Protein AF-A0A7C3XD94-F1 (afdb_monomer_lite)

Foldseek 3Di:
DDDDDDPPPDPVVLVVLVVVCVVVVHDSVVSVVVVVVVVVVVVVVPPVVCVVVVVVVVVVVVVVVVVDDPDPPDDPVVVVVCCVVDVPD

Radius of gyration: 25.79 Å; chains: 1; bounding box: 59×42×51 Å

Secondary structure (DSSP, 8-state):
-------S--HHHHHHHHHHHHHTT--HHHHHHHHHHHHHHHHHS---TTHHHHHHHHHHHHHHHHT----TT--HHHHHHHHHHS---

Sequence (89 aa):
MVVVVIKDVDENAFRRLKSEAIKKGIKIGQAASQAFRLWAQESELKPLKDIDRLRGAVEAIENIRLNLQKIEGWSSVEVIRRWREHPET

Structure (mmCIF, N/CA/C/O backbone):
data_AF-A0A7C3XD94-F1
#
_entry.id   AF-A0A7C3XD94-F1
#
loop_
_atom_site.group_PDB
_atom_site.id
_atom_site.type_symbol
_atom_site.label_atom_id
_atom_site.label_alt_id
_atom_site.label_comp_id
_atom_site.label_asym_id
_atom_site.label_entity_id
_atom_site.label_seq_id
_atom_site.pdbx_PDB_ins_code
_atom_site.Cartn_x
_atom_site.Cartn_y
_atom_site.Cartn_z
_atom_site.occupancy
_atom_site.B_iso_or_equiv
_atom_site.auth_seq_id
_atom_site.auth_comp_id
_atom_site.auth_asym_id
_atom_site.auth_atom_id
_atom_site.pdbx_PDB_model_num
ATOM 1 N N . MET A 1 1 ? -25.848 4.463 0.729 1.00 73.62 1 MET A N 1
ATOM 2 C CA . MET A 1 1 ? -24.901 3.941 1.738 1.00 73.62 1 MET A CA 1
ATOM 3 C C . MET A 1 1 ? -24.558 2.518 1.341 1.00 73.62 1 MET A C 1
ATOM 5 O O . MET A 1 1 ? -25.483 1.744 1.148 1.00 73.62 1 MET A O 1
ATOM 9 N N . VAL A 1 2 ? -23.279 2.199 1.146 1.00 88.44 2 VAL A N 1
ATOM 10 C CA . VAL A 1 2 ? -22.833 0.833 0.822 1.00 88.44 2 VAL A CA 1
ATOM 11 C C . VAL A 1 2 ? -22.269 0.212 2.095 1.00 88.44 2 VAL A C 1
ATOM 13 O O . VAL A 1 2 ? -21.505 0.869 2.800 1.00 88.44 2 VAL A O 1
ATOM 16 N N . VAL A 1 3 ? -22.667 -1.022 2.400 1.00 92.56 3 VAL A N 1
ATOM 17 C CA . VAL A 1 3 ? -22.212 -1.769 3.578 1.00 92.56 3 VAL A CA 1
ATOM 18 C C . VAL A 1 3 ? -21.555 -3.055 3.105 1.00 92.56 3 VAL A C 1
ATOM 20 O O . VAL A 1 3 ? -22.115 -3.771 2.281 1.00 92.56 3 VAL A O 1
ATOM 23 N N . VAL A 1 4 ? -20.369 -3.334 3.637 1.00 91.25 4 VAL A N 1
ATOM 24 C CA . VAL A 1 4 ? -19.614 -4.560 3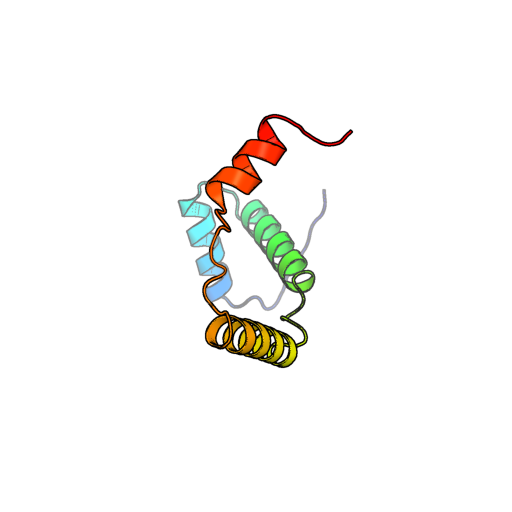.372 1.00 91.25 4 VAL A CA 1
ATOM 25 C C . VAL A 1 4 ? -19.282 -5.201 4.713 1.00 91.25 4 VAL A C 1
ATOM 27 O O . VAL A 1 4 ? -18.817 -4.520 5.626 1.00 91.25 4 VAL A O 1
ATOM 30 N N . VAL A 1 5 ? -19.521 -6.507 4.825 1.00 95.19 5 VAL A N 1
ATOM 31 C CA . VAL A 1 5 ? -19.123 -7.325 5.975 1.00 95.19 5 VAL A CA 1
ATOM 32 C C . VAL A 1 5 ? -18.051 -8.291 5.501 1.00 95.19 5 VAL A C 1
ATOM 34 O O . VAL A 1 5 ? -18.298 -9.085 4.597 1.00 95.19 5 VAL A O 1
ATOM 37 N N . ILE A 1 6 ? -16.869 -8.220 6.110 1.00 93.19 6 ILE A N 1
ATOM 38 C CA . ILE A 1 6 ? -15.754 -9.123 5.818 1.00 93.19 6 ILE A CA 1
ATOM 39 C C . ILE A 1 6 ? -15.586 -10.048 7.017 1.00 93.19 6 ILE A C 1
ATOM 41 O O . ILE A 1 6 ? -15.452 -9.579 8.147 1.00 93.19 6 ILE A O 1
ATOM 45 N N . LYS A 1 7 ? -15.634 -11.354 6.761 1.00 96.31 7 LYS A N 1
ATOM 46 C CA . LYS A 1 7 ? -15.378 -12.403 7.751 1.00 96.31 7 LYS A CA 1
ATOM 47 C C . LYS A 1 7 ? -13.956 -12.930 7.577 1.00 96.31 7 LYS A C 1
ATOM 49 O O . LYS A 1 7 ? -13.348 -12.705 6.535 1.00 96.31 7 LYS A O 1
ATOM 54 N N . ASP A 1 8 ? -13.446 -13.584 8.616 1.00 96.69 8 ASP A N 1
ATOM 55 C CA . ASP A 1 8 ? -12.150 -14.275 8.593 1.00 96.69 8 ASP A CA 1
ATOM 56 C C . ASP A 1 8 ? -10.951 -13.360 8.274 1.00 96.69 8 ASP A C 1
ATOM 58 O O . ASP A 1 8 ? -9.961 -13.768 7.672 1.00 96.69 8 ASP A O 1
ATOM 62 N N . VAL A 1 9 ? -11.032 -12.093 8.696 1.00 95.44 9 VAL A N 1
ATOM 63 C CA . VAL A 1 9 ? -9.904 -11.157 8.613 1.00 95.44 9 VAL A CA 1
ATOM 64 C C . VAL A 1 9 ? -8.861 -11.545 9.653 1.00 95.44 9 VAL A C 1
ATOM 66 O O . VAL A 1 9 ? -9.190 -11.675 10.833 1.00 95.44 9 VAL A O 1
ATOM 69 N N . ASP A 1 10 ? -7.601 -11.654 9.229 1.00 97.69 10 ASP A N 1
ATOM 70 C CA . ASP A 1 10 ? -6.483 -11.835 10.152 1.00 97.69 10 ASP A CA 1
ATOM 71 C C . ASP A 1 10 ? -6.489 -10.743 11.235 1.00 97.69 10 ASP A C 1
ATOM 73 O O . ASP A 1 10 ? -6.498 -9.536 10.953 1.00 97.69 10 ASP A O 1
ATOM 77 N N . GLU A 1 11 ? -6.489 -11.172 12.496 1.00 97.44 11 GLU A N 1
ATOM 78 C CA . GLU A 1 11 ? -6.653 -10.265 13.628 1.00 97.44 11 GLU A CA 1
ATOM 79 C C . GLU A 1 11 ? -5.501 -9.253 13.703 1.00 97.44 11 GLU A C 1
ATOM 81 O O . GLU A 1 11 ? -5.710 -8.070 13.997 1.00 97.44 11 GLU A O 1
ATOM 86 N N . ASN A 1 12 ? -4.280 -9.689 13.388 1.00 97.88 12 ASN A N 1
ATOM 87 C CA . ASN A 1 12 ? -3.105 -8.827 13.426 1.00 97.88 12 ASN A CA 1
ATOM 88 C C . ASN A 1 12 ? -3.149 -7.769 12.317 1.00 97.88 12 ASN A C 1
ATOM 90 O O . ASN A 1 12 ? -2.850 -6.598 12.574 1.00 97.88 12 ASN A O 1
ATOM 94 N N . ALA A 1 13 ? -3.573 -8.141 11.110 1.00 96.19 13 ALA A N 1
ATOM 95 C CA . ALA A 1 13 ? -3.786 -7.224 9.998 1.00 96.19 13 ALA A CA 1
ATOM 96 C C . ALA A 1 13 ? -4.840 -6.165 10.349 1.00 96.19 13 ALA A C 1
ATOM 98 O O . ALA A 1 13 ? -4.603 -4.967 10.163 1.00 96.19 13 ALA A O 1
ATOM 99 N N . PHE A 1 14 ? -5.962 -6.576 10.949 1.00 96.62 14 PHE A N 1
ATOM 100 C CA . PHE A 1 14 ? -6.994 -5.647 11.404 1.00 96.62 14 PHE A CA 1
ATOM 101 C C . PHE A 1 14 ? -6.480 -4.686 12.488 1.00 96.62 14 PHE A C 1
ATOM 103 O O . PHE A 1 14 ? -6.683 -3.470 12.395 1.00 96.62 14 PHE A O 1
ATOM 110 N N . ARG A 1 15 ? -5.762 -5.197 13.499 1.00 97.31 15 ARG A N 1
ATOM 111 C CA . ARG A 1 15 ? -5.162 -4.376 14.568 1.00 97.31 15 ARG A CA 1
ATOM 112 C C . ARG A 1 15 ? -4.177 -3.346 14.013 1.00 97.31 15 ARG A C 1
ATOM 114 O O . ARG A 1 15 ? -4.179 -2.196 14.464 1.00 97.31 15 ARG A O 1
ATOM 121 N N . ARG A 1 16 ? -3.370 -3.724 13.016 1.00 97.69 16 ARG A N 1
ATOM 122 C CA . ARG A 1 16 ? -2.444 -2.812 12.325 1.00 97.69 16 ARG A CA 1
ATOM 123 C C . ARG A 1 16 ? -3.195 -1.729 11.558 1.00 97.69 16 ARG A C 1
ATOM 125 O O . ARG A 1 16 ? -2.919 -0.553 11.778 1.00 97.69 16 ARG A O 1
ATOM 132 N N . LEU A 1 17 ? -4.186 -2.100 10.743 1.00 97.12 17 LEU A N 1
ATOM 133 C CA . LEU A 1 17 ? -5.012 -1.142 9.997 1.00 97.12 17 LEU A CA 1
ATOM 134 C C . LEU A 1 17 ? -5.666 -0.121 10.937 1.00 97.12 17 LEU A C 1
ATOM 136 O O . LEU A 1 17 ? -5.610 1.082 10.690 1.00 97.12 17 LEU A O 1
ATOM 140 N N . LYS A 1 18 ? -6.246 -0.596 12.045 1.00 97.44 18 LYS A N 1
ATOM 141 C CA . LYS A 1 18 ? -6.863 0.259 13.065 1.00 97.44 18 LYS A CA 1
ATOM 142 C C . LYS A 1 18 ? -5.849 1.216 13.693 1.00 97.44 18 LYS A C 1
ATOM 144 O O . LYS A 1 18 ? -6.136 2.403 13.815 1.00 97.44 18 LYS A O 1
ATOM 149 N N . SER A 1 19 ? -4.675 0.715 14.075 1.00 97.94 19 SER A N 1
ATOM 150 C CA . SER A 1 19 ? -3.613 1.528 14.681 1.00 97.94 19 SER A CA 1
ATOM 151 C C . SER A 1 19 ? -3.141 2.638 13.741 1.00 97.94 19 SER A C 1
ATOM 153 O O . SER A 1 19 ? -3.028 3.790 14.150 1.00 97.94 19 SER A O 1
ATOM 155 N N . GLU A 1 20 ? -2.927 2.315 12.466 1.00 97.69 20 GLU A N 1
ATOM 156 C CA . GLU A 1 20 ? -2.523 3.295 11.455 1.00 97.69 20 GLU A CA 1
ATOM 157 C C . GLU A 1 20 ? -3.627 4.312 11.150 1.00 97.69 20 GLU A C 1
ATOM 159 O O . GLU A 1 20 ? -3.345 5.499 10.992 1.00 97.69 20 GLU A O 1
ATOM 164 N N . ALA A 1 21 ? -4.893 3.886 11.134 1.00 98.00 21 ALA A N 1
ATOM 165 C CA . ALA A 1 21 ? -6.023 4.799 10.985 1.00 98.00 21 ALA A CA 1
ATOM 166 C C . ALA A 1 21 ? -6.074 5.829 12.127 1.00 98.00 21 ALA A C 1
ATOM 168 O O . ALA A 1 21 ? -6.244 7.020 11.868 1.00 98.00 21 ALA A O 1
ATOM 169 N N . ILE A 1 22 ? -5.853 5.384 13.371 1.00 98.00 22 ILE A N 1
ATOM 170 C CA . ILE A 1 22 ? -5.802 6.256 14.554 1.00 98.00 22 ILE A CA 1
ATOM 171 C C . ILE A 1 22 ? -4.644 7.251 14.445 1.00 98.00 22 ILE A C 1
ATOM 173 O O . ILE A 1 22 ? -4.868 8.449 14.597 1.00 98.00 22 ILE A O 1
ATOM 177 N N . LYS A 1 23 ? -3.429 6.784 14.124 1.00 98.00 23 LYS A N 1
ATOM 178 C CA . LYS A 1 23 ? -2.253 7.660 13.952 1.00 98.00 23 LYS A CA 1
ATOM 179 C C . LYS A 1 23 ? -2.476 8.740 12.893 1.00 98.00 23 LYS A C 1
ATOM 181 O O . LYS A 1 23 ? -1.990 9.854 13.043 1.00 98.00 23 LYS A O 1
ATO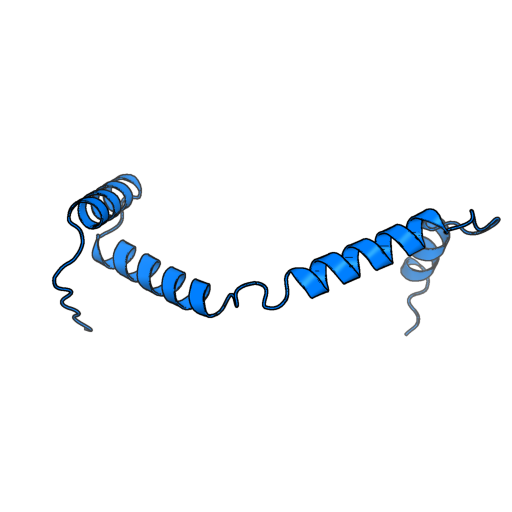M 186 N N . LYS A 1 24 ? -3.213 8.411 11.830 1.00 97.31 24 LYS A N 1
ATOM 187 C CA . LYS A 1 24 ? -3.541 9.325 10.727 1.00 97.31 24 LYS A CA 1
ATOM 188 C C . LYS A 1 24 ? -4.806 10.157 10.971 1.00 97.31 24 LYS A C 1
ATOM 190 O O . LYS A 1 24 ? -5.175 10.942 10.103 1.00 97.31 24 LYS A O 1
ATOM 195 N N . GLY A 1 25 ? -5.485 9.983 12.107 1.00 97.88 25 GLY A N 1
ATOM 196 C CA . GLY A 1 25 ? -6.701 10.725 12.445 1.00 97.88 25 GLY A CA 1
ATOM 197 C C . GLY A 1 25 ? -7.901 10.423 11.539 1.00 97.88 25 GLY A C 1
ATOM 198 O O . GLY A 1 25 ? -8.771 11.276 11.380 1.00 97.88 25 GLY A O 1
ATOM 199 N N . ILE A 1 26 ? -7.965 9.234 10.929 1.00 98.19 26 ILE A N 1
ATOM 200 C CA . ILE A 1 26 ? -9.047 8.840 10.011 1.00 98.19 26 ILE A CA 1
ATOM 201 C C . ILE A 1 26 ? -9.906 7.710 10.579 1.00 98.19 26 ILE A C 1
ATOM 203 O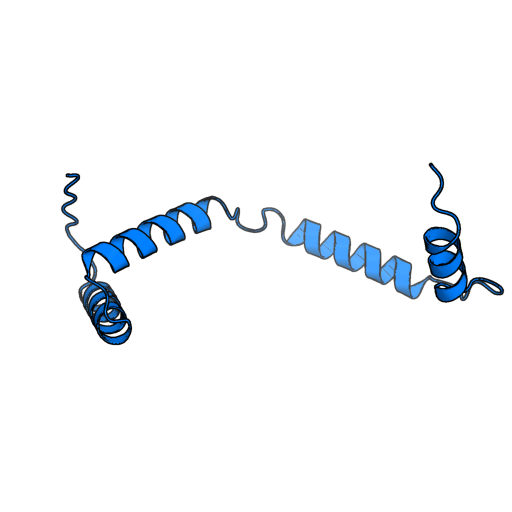 O . ILE A 1 26 ? -9.473 6.905 11.405 1.00 98.19 26 ILE A O 1
ATOM 207 N N . LYS A 1 27 ? -11.151 7.608 10.102 1.00 97.19 27 LYS A N 1
ATOM 208 C CA . LYS A 1 27 ? -12.050 6.509 10.481 1.00 97.19 27 LYS A CA 1
ATOM 209 C C . LYS A 1 27 ? -11.583 5.194 9.858 1.00 97.19 27 LYS A C 1
ATOM 211 O O . LYS A 1 27 ? -11.120 5.167 8.719 1.00 97.19 27 LYS A O 1
ATOM 216 N N . ILE A 1 28 ? -11.823 4.079 10.550 1.00 95.50 28 ILE A N 1
ATOM 217 C CA . ILE A 1 28 ? -11.432 2.743 10.066 1.00 95.50 28 ILE A CA 1
ATOM 218 C C . ILE A 1 28 ? -12.040 2.405 8.697 1.00 95.50 28 ILE A C 1
ATOM 220 O O . ILE A 1 28 ? -11.362 1.836 7.849 1.00 95.50 28 ILE A O 1
ATOM 224 N N . GLY A 1 29 ? -13.277 2.842 8.434 1.00 94.88 29 GLY A N 1
ATOM 225 C CA . GLY A 1 29 ? -13.911 2.681 7.124 1.00 94.88 29 GLY A CA 1
ATOM 226 C C . GLY A 1 29 ? -13.200 3.458 6.012 1.00 94.88 29 GLY A C 1
ATOM 227 O O . GLY A 1 29 ? -13.100 2.966 4.897 1.00 94.88 29 GLY A O 1
ATOM 228 N N . GLN A 1 30 ? -12.636 4.635 6.307 1.00 96.31 30 GLN A N 1
ATOM 229 C CA . GLN A 1 30 ? -11.845 5.393 5.329 1.00 96.31 30 GLN A CA 1
ATOM 230 C C . GLN A 1 30 ? -10.514 4.697 5.035 1.00 96.31 30 GLN A C 1
ATOM 232 O O . GLN A 1 30 ? -10.110 4.636 3.875 1.00 96.31 30 GLN A O 1
ATOM 237 N N . ALA A 1 31 ? -9.866 4.139 6.063 1.00 97.06 31 ALA A N 1
ATOM 238 C CA . ALA A 1 31 ? -8.658 3.334 5.901 1.00 97.06 31 ALA A CA 1
ATOM 239 C C . ALA A 1 31 ? -8.933 2.066 5.073 1.00 97.06 31 ALA A C 1
ATOM 241 O O . ALA A 1 31 ? -8.185 1.773 4.145 1.00 97.06 31 ALA A O 1
ATOM 242 N N . ALA A 1 32 ? -10.047 1.371 5.328 1.00 95.88 32 ALA A N 1
ATOM 243 C CA . ALA A 1 32 ? -10.480 0.226 4.525 1.00 95.88 32 ALA A CA 1
ATOM 244 C C . ALA A 1 32 ? -10.737 0.616 3.058 1.00 95.88 32 ALA A C 1
ATOM 246 O O . ALA A 1 32 ? -10.246 -0.045 2.149 1.00 95.88 32 ALA A O 1
ATOM 247 N N . SER A 1 33 ? -11.409 1.745 2.804 1.00 95.88 33 SER A N 1
ATOM 248 C CA . SER A 1 33 ? -11.604 2.257 1.440 1.00 95.88 33 SER A CA 1
ATOM 249 C C . SER A 1 33 ? -10.298 2.635 0.736 1.00 95.88 33 SER A C 1
ATOM 251 O O . SER A 1 33 ? -10.214 2.576 -0.489 1.00 95.88 33 SER A O 1
ATOM 253 N N . GLN A 1 34 ? -9.272 3.077 1.468 1.00 95.88 34 GLN A N 1
ATOM 254 C CA . GLN A 1 34 ? -7.937 3.276 0.897 1.00 95.88 34 GLN A CA 1
ATOM 255 C C . GLN A 1 34 ? -7.276 1.935 0.567 1.00 95.88 34 GLN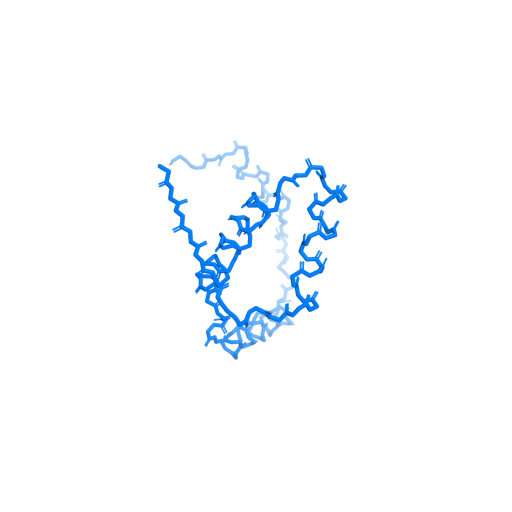 A C 1
ATOM 257 O O . GLN A 1 34 ? -6.774 1.783 -0.542 1.00 95.88 34 GLN A O 1
ATOM 262 N N . ALA A 1 35 ? -7.346 0.959 1.474 1.00 94.50 35 ALA A N 1
ATOM 263 C CA . ALA A 1 35 ? -6.807 -0.379 1.248 1.00 94.50 35 ALA A CA 1
ATOM 264 C C . ALA A 1 35 ? -7.439 -1.058 0.021 1.00 94.50 35 ALA A C 1
ATOM 266 O O . ALA A 1 35 ? -6.709 -1.572 -0.818 1.00 94.50 35 ALA A O 1
ATOM 267 N N . PHE A 1 36 ? -8.766 -0.982 -0.153 1.00 93.88 36 PHE A N 1
ATOM 268 C CA . PHE A 1 36 ? -9.431 -1.524 -1.346 1.00 93.88 36 PHE A CA 1
ATOM 269 C C . PHE A 1 36 ? -8.945 -0.878 -2.643 1.00 93.88 36 PHE A C 1
ATOM 271 O O . PHE A 1 36 ? -8.726 -1.577 -3.627 1.00 93.88 36 PHE A O 1
ATOM 278 N N . ARG A 1 37 ? -8.759 0.449 -2.649 1.00 94.19 37 ARG A N 1
ATOM 279 C CA . ARG A 1 37 ? -8.248 1.163 -3.827 1.00 94.19 37 ARG A CA 1
ATOM 280 C C . ARG A 1 37 ? -6.827 0.740 -4.165 1.00 94.19 37 ARG A C 1
ATOM 282 O O . ARG A 1 37 ? -6.558 0.460 -5.323 1.00 94.19 37 ARG A O 1
ATOM 289 N N . LEU A 1 38 ? -5.955 0.663 -3.163 1.00 92.56 38 LEU A N 1
ATOM 290 C CA . LEU A 1 38 ? -4.569 0.247 -3.359 1.00 92.56 38 LEU A CA 1
ATOM 291 C C . LEU A 1 38 ? -4.477 -1.199 -3.847 1.00 92.56 38 LEU A C 1
ATOM 293 O O . LEU A 1 38 ? -3.749 -1.457 -4.791 1.00 92.56 38 LEU A O 1
ATOM 297 N N . TRP A 1 39 ? -5.261 -2.111 -3.273 1.00 89.75 39 TRP A N 1
ATOM 298 C CA . TRP A 1 39 ? -5.309 -3.506 -3.713 1.00 89.75 39 TRP A CA 1
ATOM 299 C C . TRP A 1 39 ? -5.788 -3.645 -5.165 1.00 89.75 39 TRP A C 1
ATOM 301 O O . TRP A 1 39 ? -5.199 -4.375 -5.959 1.00 89.75 39 TRP A O 1
ATOM 311 N N . ALA A 1 40 ? -6.840 -2.911 -5.545 1.00 87.81 40 ALA A N 1
ATOM 312 C CA . ALA A 1 40 ? -7.315 -2.897 -6.926 1.00 87.81 40 ALA A CA 1
ATOM 313 C C . ALA A 1 40 ? -6.255 -2.319 -7.882 1.00 87.81 40 ALA A C 1
ATOM 315 O O . ALA A 1 40 ? -5.976 -2.914 -8.918 1.00 87.81 40 ALA A O 1
ATOM 316 N N . GLN A 1 41 ? -5.604 -1.215 -7.508 1.00 86.38 41 GLN A N 1
ATOM 317 C CA . GLN A 1 41 ? -4.521 -0.612 -8.292 1.00 86.38 41 GLN A CA 1
ATOM 318 C C . GLN A 1 41 ? -3.297 -1.524 -8.409 1.00 86.38 41 GLN A C 1
ATOM 320 O O . GLN A 1 41 ? -2.691 -1.595 -9.472 1.00 86.38 41 GLN A O 1
ATOM 325 N N . GLU A 1 42 ? -2.942 -2.251 -7.352 1.00 81.69 42 GLU A N 1
ATOM 326 C CA . GLU A 1 42 ? -1.870 -3.247 -7.381 1.00 81.69 42 GLU A CA 1
ATOM 327 C C . GLU A 1 42 ? -2.162 -4.346 -8.409 1.00 81.69 42 GLU A C 1
ATOM 329 O O . GLU A 1 42 ? -1.262 -4.768 -9.124 1.00 81.69 42 GLU A O 1
ATOM 334 N N . SER A 1 43 ? -3.424 -4.752 -8.566 1.00 68.19 43 SER A N 1
ATOM 335 C CA . SER A 1 43 ? -3.804 -5.714 -9.609 1.00 68.19 43 SER A CA 1
ATOM 336 C C . SER A 1 43 ? -3.733 -5.144 -11.037 1.00 68.19 43 SER A C 1
ATOM 338 O O . SER A 1 43 ? -3.517 -5.892 -11.993 1.00 68.19 43 SER A O 1
ATOM 340 N N . GLU A 1 44 ? -3.878 -3.824 -11.194 1.00 68.06 44 GLU A N 1
ATOM 341 C CA . GLU A 1 44 ? -3.716 -3.117 -12.474 1.00 68.06 44 GLU A CA 1
ATOM 342 C C . GLU A 1 44 ? -2.244 -2.878 -12.824 1.00 68.06 44 GLU A C 1
ATOM 344 O O . GLU A 1 44 ? -1.865 -2.911 -14.002 1.00 68.06 44 GLU A O 1
ATOM 349 N N . LEU A 1 45 ? -1.400 -2.688 -11.805 1.00 62.88 45 LEU A N 1
ATOM 350 C CA . LEU A 1 45 ? 0.051 -2.753 -11.909 1.00 62.88 45 LEU A CA 1
ATOM 351 C C . LEU A 1 45 ? 0.429 -4.206 -12.198 1.00 62.88 45 LEU A C 1
ATOM 353 O O . LEU A 1 45 ? 0.825 -4.956 -11.311 1.00 62.88 45 LEU A O 1
ATOM 357 N N . LYS A 1 46 ? 0.276 -4.618 -13.466 1.00 57.59 46 LYS A N 1
ATOM 358 C CA . LYS A 1 46 ? 0.728 -5.926 -13.952 1.00 57.59 46 LYS A CA 1
ATOM 359 C C . LYS A 1 46 ? 2.089 -6.220 -13.308 1.00 57.59 46 LYS A C 1
ATOM 361 O O . LYS A 1 46 ? 2.968 -5.357 -13.428 1.00 57.59 46 LYS A O 1
ATOM 366 N N . PRO A 1 47 ? 2.312 -7.406 -12.700 1.00 58.72 47 PRO A N 1
ATOM 367 C CA . PRO A 1 47 ? 3.681 -7.835 -12.439 1.00 58.72 47 PRO A CA 1
ATOM 368 C C . PRO A 1 47 ? 4.431 -7.620 -13.745 1.00 58.72 47 PRO A C 1
ATOM 370 O O . PRO A 1 47 ? 3.857 -7.930 -14.794 1.00 58.72 47 PRO A O 1
ATOM 373 N N . LEU A 1 48 ? 5.613 -6.988 -13.695 1.00 61.50 48 LEU A N 1
ATOM 374 C CA . LEU A 1 48 ? 6.445 -6.748 -14.874 1.00 61.50 48 LEU A CA 1
ATOM 375 C C . LEU A 1 48 ? 6.457 -8.057 -15.652 1.00 61.50 48 LEU A C 1
ATOM 377 O O . LEU A 1 48 ? 7.091 -9.018 -15.226 1.00 61.50 48 LEU A O 1
ATOM 381 N N . LYS A 1 49 ? 5.638 -8.126 -16.713 1.00 57.25 49 LYS A N 1
ATOM 382 C CA . LYS A 1 49 ? 5.159 -9.416 -17.249 1.00 57.25 49 LYS A CA 1
ATOM 383 C C . LYS A 1 49 ? 6.308 -10.253 -17.793 1.00 57.25 49 LYS A C 1
ATOM 385 O O . LYS A 1 49 ? 6.129 -11.416 -18.120 1.00 57.25 49 LYS A O 1
ATOM 390 N N . ASP A 1 50 ? 7.446 -9.596 -17.936 1.00 70.12 50 ASP A N 1
ATOM 391 C CA . ASP A 1 50 ? 8.593 -10.049 -18.654 1.00 70.12 50 ASP A CA 1
ATOM 392 C C . ASP A 1 50 ? 9.827 -9.328 -18.086 1.00 70.12 50 ASP A C 1
ATOM 394 O O . ASP A 1 50 ? 10.429 -8.453 -18.712 1.00 70.12 50 ASP A O 1
ATOM 398 N N . ILE A 1 51 ? 10.147 -9.626 -16.819 1.00 78.88 51 ILE A N 1
ATOM 399 C CA . ILE A 1 51 ? 11.401 -9.182 -16.184 1.00 78.88 51 ILE A CA 1
ATOM 400 C C . ILE A 1 51 ? 12.592 -9.581 -17.061 1.00 78.88 51 ILE A C 1
ATOM 402 O O . ILE A 1 51 ? 13.550 -8.820 -17.170 1.00 78.88 51 ILE A O 1
ATOM 406 N N . ASP A 1 52 ? 12.507 -10.728 -17.732 1.00 76.69 52 ASP A N 1
ATOM 407 C CA . ASP A 1 52 ? 13.543 -11.202 -18.641 1.00 76.69 52 ASP A CA 1
ATOM 408 C C . ASP A 1 52 ? 13.631 -10.341 -19.907 1.00 76.69 52 ASP A C 1
ATOM 410 O O . ASP A 1 52 ? 14.733 -9.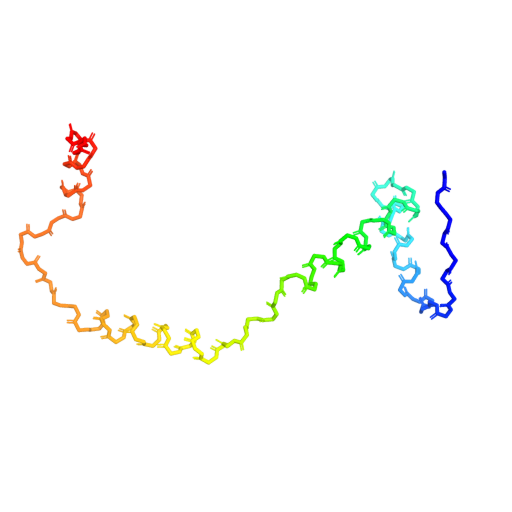950 -20.288 1.00 76.69 52 ASP A O 1
ATOM 414 N N . ARG A 1 53 ? 12.507 -9.912 -20.499 1.00 77.94 53 ARG A N 1
ATOM 415 C CA . ARG A 1 53 ? 12.530 -8.904 -21.576 1.00 77.94 53 ARG A CA 1
ATOM 416 C C . ARG A 1 53 ? 13.115 -7.568 -21.129 1.00 77.94 53 ARG A C 1
ATOM 418 O O . ARG A 1 53 ? 13.833 -6.939 -21.904 1.00 77.94 53 ARG A O 1
ATOM 425 N N . LEU A 1 54 ? 12.821 -7.114 -19.910 1.00 83.00 54 LEU A N 1
ATOM 426 C CA . LEU A 1 54 ? 13.422 -5.888 -19.375 1.00 83.00 54 LEU A CA 1
ATOM 427 C C . LEU A 1 54 ? 14.926 -6.050 -19.160 1.00 83.00 54 LEU A C 1
ATOM 429 O O . LEU A 1 54 ? 15.686 -5.156 -19.522 1.00 83.00 54 LEU A O 1
ATOM 433 N N . ARG A 1 55 ? 15.363 -7.198 -18.636 1.00 86.38 55 ARG A N 1
ATOM 434 C CA . ARG A 1 55 ? 16.782 -7.524 -18.481 1.00 86.38 55 ARG A CA 1
ATOM 435 C C . ARG A 1 55 ? 17.489 -7.547 -19.837 1.00 86.38 55 ARG A C 1
ATOM 437 O O . ARG A 1 55 ? 18.501 -6.874 -19.988 1.00 86.38 55 ARG A O 1
ATOM 444 N N . GLY A 1 56 ? 16.899 -8.196 -20.841 1.00 89.12 56 GLY A N 1
ATOM 445 C CA . GLY A 1 56 ? 17.426 -8.208 -22.207 1.00 89.12 56 GLY A CA 1
ATOM 446 C C . GLY A 1 56 ? 17.497 -6.813 -22.838 1.00 89.12 56 GLY A C 1
ATOM 447 O O . GLY A 1 56 ? 18.472 -6.488 -23.511 1.00 89.12 56 GLY A O 1
ATOM 448 N N . ALA A 1 57 ? 16.513 -5.944 -22.582 1.00 87.00 57 ALA A N 1
ATOM 449 C CA . ALA A 1 57 ? 16.555 -4.556 -23.045 1.00 87.00 57 ALA A CA 1
ATOM 450 C C . ALA A 1 57 ? 17.689 -3.755 -22.380 1.00 87.00 57 ALA A C 1
ATOM 452 O O . ALA A 1 57 ? 18.369 -2.983 -23.053 1.00 87.00 57 ALA A O 1
ATOM 453 N N . VAL A 1 58 ? 17.919 -3.953 -21.079 1.00 90.38 58 VAL A N 1
ATOM 454 C CA . VAL A 1 58 ? 19.021 -3.313 -20.343 1.00 90.38 58 VAL A CA 1
ATOM 455 C C . VAL A 1 58 ? 20.377 -3.798 -20.854 1.00 90.38 58 VAL A C 1
ATOM 457 O O . VAL A 1 58 ? 21.244 -2.974 -21.132 1.00 90.38 58 VAL A O 1
ATOM 460 N N . GLU A 1 59 ? 20.549 -5.106 -21.045 1.00 91.75 59 GLU A N 1
ATOM 461 C CA . GLU A 1 59 ? 21.775 -5.681 -21.611 1.00 91.75 59 GLU A CA 1
ATOM 462 C C . GLU A 1 59 ? 22.048 -5.153 -23.025 1.00 91.75 59 GLU A C 1
ATOM 464 O O . GLU A 1 59 ? 23.182 -4.807 -23.349 1.00 91.75 59 GLU A O 1
ATOM 469 N N . ALA A 1 60 ? 21.015 -5.020 -23.862 1.00 88.06 60 ALA A N 1
ATOM 470 C CA . ALA A 1 60 ? 21.151 -4.435 -25.193 1.00 88.06 60 ALA A CA 1
ATOM 471 C C . ALA A 1 60 ? 21.600 -2.965 -25.140 1.00 88.06 60 ALA A C 1
ATOM 473 O O . ALA A 1 60 ? 22.508 -2.578 -25.875 1.00 88.06 60 ALA A O 1
ATOM 474 N N . ILE A 1 61 ? 21.008 -2.154 -24.255 1.00 87.12 61 ILE A N 1
ATOM 475 C CA . ILE A 1 61 ? 21.398 -0.749 -24.061 1.00 87.12 61 ILE A CA 1
ATOM 476 C C . ILE A 1 61 ? 22.850 -0.651 -23.589 1.00 87.12 61 ILE A C 1
ATOM 478 O O . ILE A 1 61 ? 23.604 0.169 -24.113 1.00 87.12 61 ILE A O 1
ATOM 482 N N . GLU A 1 62 ? 23.259 -1.490 -22.639 1.00 85.69 62 GLU A N 1
ATOM 483 C CA . GLU A 1 62 ? 24.618 -1.454 -22.098 1.00 85.69 62 GLU A CA 1
ATOM 484 C C . GLU A 1 62 ? 25.651 -1.909 -23.138 1.00 85.69 62 GLU A C 1
ATOM 486 O O . GLU A 1 62 ? 26.678 -1.258 -23.315 1.00 85.69 62 GLU A O 1
ATOM 491 N N . ASN A 1 63 ? 25.341 -2.943 -23.923 1.00 85.50 63 ASN A N 1
ATOM 492 C CA . ASN A 1 63 ? 26.183 -3.366 -25.043 1.00 85.50 63 ASN A CA 1
ATOM 493 C C . ASN A 1 63 ? 26.327 -2.273 -26.108 1.00 85.50 63 ASN A C 1
ATOM 495 O O . ASN A 1 63 ? 27.419 -2.067 -26.637 1.00 85.50 63 ASN A O 1
ATOM 499 N N . ILE A 1 64 ? 25.252 -1.544 -26.421 1.00 84.00 64 ILE A N 1
ATOM 500 C CA . ILE A 1 64 ? 25.327 -0.389 -27.324 1.00 84.00 64 ILE A CA 1
ATOM 501 C C . ILE A 1 64 ? 26.224 0.683 -26.706 1.00 84.00 64 ILE A C 1
ATOM 503 O O . ILE A 1 64 ? 27.114 1.188 -27.384 1.00 84.00 64 ILE A O 1
ATOM 507 N N . ARG A 1 65 ? 26.038 0.987 -25.416 1.00 78.12 65 ARG A N 1
ATOM 508 C CA . ARG A 1 65 ? 26.795 2.010 -24.689 1.00 78.12 65 ARG A CA 1
ATOM 509 C C . ARG A 1 65 ? 28.296 1.735 -24.669 1.00 78.12 65 ARG A C 1
ATOM 511 O O . ARG A 1 65 ? 29.072 2.657 -24.900 1.00 78.12 65 ARG A O 1
ATOM 518 N N . LEU A 1 66 ? 28.697 0.490 -24.428 1.00 79.56 66 LEU A N 1
ATOM 519 C CA . LEU A 1 66 ? 30.102 0.069 -24.423 1.00 79.56 66 LEU A CA 1
ATOM 520 C C . LEU A 1 66 ? 30.761 0.203 -25.803 1.00 79.56 66 LEU A C 1
ATOM 522 O O . LEU A 1 66 ? 31.964 0.430 -25.887 1.00 79.56 66 LEU A O 1
ATOM 526 N N . ASN A 1 67 ? 29.970 0.105 -26.872 1.00 75.81 67 ASN A N 1
ATOM 527 C CA . ASN A 1 67 ? 30.431 0.252 -28.251 1.00 75.81 67 ASN A CA 1
ATOM 528 C C . ASN A 1 67 ? 30.246 1.674 -28.809 1.00 75.81 67 ASN A C 1
ATOM 530 O O . ASN A 1 67 ? 30.543 1.914 -29.982 1.00 75.81 67 ASN A O 1
ATOM 534 N N . LEU A 1 68 ? 29.776 2.632 -27.999 1.00 75.44 68 LEU A N 1
ATOM 535 C CA . LEU A 1 68 ? 29.705 4.029 -28.416 1.00 75.44 68 LEU A CA 1
ATOM 536 C C . LEU A 1 68 ? 31.120 4.590 -28.550 1.00 75.44 68 LEU A C 1
ATOM 538 O O . LEU A 1 68 ? 31.838 4.783 -27.570 1.00 75.44 68 LEU A O 1
ATOM 542 N N . GLN A 1 69 ? 31.504 4.906 -29.782 1.00 69.06 69 GLN A N 1
ATOM 543 C CA . GLN A 1 69 ? 32.685 5.715 -30.038 1.00 69.06 69 GLN A CA 1
ATOM 544 C C . GLN A 1 69 ? 32.364 7.189 -29.790 1.00 69.06 69 GLN A C 1
ATOM 546 O O . GLN A 1 69 ? 31.244 7.656 -30.011 1.00 69.06 69 GLN A O 1
ATOM 551 N N . LYS A 1 70 ? 33.367 7.943 -29.335 1.00 69.06 70 LYS A N 1
ATOM 552 C CA . LYS A 1 70 ? 33.265 9.396 -29.222 1.00 69.06 70 LYS A CA 1
ATOM 553 C C . LYS A 1 70 ? 33.040 9.972 -30.621 1.00 69.06 70 LYS A C 1
ATOM 555 O O . LYS A 1 70 ? 33.924 9.895 -31.466 1.00 69.06 70 LYS A O 1
ATOM 560 N N . ILE A 1 71 ? 31.869 10.557 -30.853 1.00 73.19 71 ILE A N 1
ATOM 561 C CA . ILE A 1 71 ? 31.587 11.270 -32.098 1.00 73.19 71 ILE A CA 1
ATOM 562 C C . ILE A 1 71 ? 32.292 12.626 -32.011 1.00 73.19 71 ILE A C 1
ATOM 564 O O . ILE A 1 71 ? 31.882 13.503 -31.246 1.00 73.19 71 ILE A O 1
ATOM 568 N N . GLU A 1 72 ? 33.388 12.792 -32.750 1.00 73.81 72 GLU A N 1
ATOM 569 C CA . GLU A 1 72 ? 34.063 14.087 -32.847 1.00 73.81 72 GLU A CA 1
ATOM 570 C C . GLU A 1 72 ? 33.145 15.128 -33.497 1.00 73.81 72 GLU A C 1
ATOM 572 O O . GLU A 1 72 ? 32.445 14.853 -34.469 1.00 73.81 72 GLU A O 1
ATOM 577 N N . GLY A 1 73 ? 33.113 16.332 -32.921 1.00 73.62 73 GLY A N 1
ATOM 578 C CA . GLY A 1 73 ? 32.265 17.432 -33.392 1.00 73.62 73 GLY A CA 1
ATOM 579 C C . GLY A 1 73 ? 30.802 17.378 -32.936 1.00 73.62 73 GLY A C 1
ATOM 580 O O . GLY A 1 73 ? 30.065 18.329 -33.187 1.00 73.62 73 GLY A O 1
ATOM 581 N N . TRP A 1 74 ? 30.367 16.328 -32.229 1.00 78.94 74 TRP A N 1
ATOM 582 C CA . TRP A 1 74 ? 29.008 16.252 -31.688 1.00 78.94 74 TRP A CA 1
ATOM 583 C C . TRP A 1 74 ? 28.941 16.787 -30.251 1.00 78.94 74 TRP A C 1
ATOM 585 O O . TRP A 1 74 ? 29.627 16.296 -29.355 1.00 78.94 74 TRP A O 1
ATOM 595 N N . SER A 1 75 ? 28.096 17.796 -30.022 1.00 81.69 75 SER A N 1
ATOM 596 C CA . SER A 1 75 ? 27.846 18.388 -28.703 1.00 81.69 75 SER A CA 1
ATOM 597 C C . SER A 1 75 ? 26.362 18.295 -28.373 1.00 81.69 75 SER A C 1
ATOM 599 O O . SER A 1 75 ? 25.534 18.942 -29.014 1.00 81.69 75 SER A O 1
ATOM 601 N N . SER A 1 76 ? 26.020 17.518 -27.343 1.00 78.44 76 SER A N 1
ATOM 602 C CA . SER A 1 76 ? 24.637 17.402 -26.863 1.00 78.44 76 SER A CA 1
ATOM 603 C C . SER A 1 76 ? 24.062 18.757 -26.444 1.00 78.44 76 SER A C 1
ATOM 605 O O . SER A 1 76 ? 22.889 19.028 -26.688 1.00 78.44 76 SER A O 1
ATOM 607 N N . VAL A 1 77 ? 24.896 19.637 -25.882 1.00 84.00 77 VAL A N 1
ATOM 608 C CA . VAL A 1 77 ? 24.520 21.007 -25.507 1.00 84.00 77 VAL A CA 1
ATOM 609 C C . VAL A 1 77 ? 24.104 21.810 -26.735 1.00 84.00 77 VAL A C 1
ATOM 611 O O . VAL A 1 77 ? 23.074 22.476 -26.704 1.00 84.00 77 VAL A O 1
ATOM 614 N N . GLU A 1 78 ? 24.863 21.707 -27.823 1.00 86.44 78 GLU A N 1
ATOM 615 C CA . GLU A 1 78 ? 24.603 22.468 -29.045 1.00 86.44 78 GLU A CA 1
ATOM 616 C C . GLU A 1 78 ? 23.359 21.960 -29.786 1.00 86.44 78 GLU A C 1
ATOM 618 O O . GLU A 1 78 ? 22.551 22.753 -30.267 1.00 86.44 78 GLU A O 1
ATOM 623 N N . VAL A 1 79 ? 23.145 20.641 -29.801 1.00 84.75 79 VAL A N 1
ATOM 624 C CA . VAL A 1 79 ? 21.931 20.026 -30.364 1.00 84.75 79 VAL A CA 1
ATOM 625 C C . VAL A 1 79 ? 20.687 20.463 -29.587 1.00 84.75 79 VAL A C 1
ATOM 627 O O . VAL A 1 79 ? 19.707 20.905 -30.185 1.00 84.75 79 VAL A O 1
ATOM 630 N N . ILE A 1 80 ? 20.735 20.405 -28.251 1.00 85.81 80 ILE A 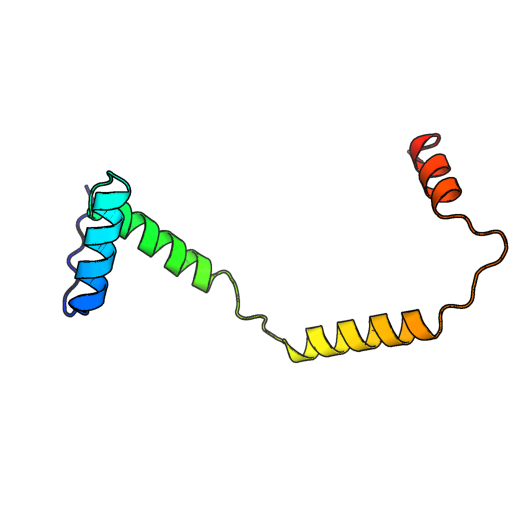N 1
ATOM 631 C CA . ILE A 1 80 ? 19.619 20.825 -27.391 1.00 85.81 80 ILE A CA 1
ATOM 632 C C . ILE A 1 80 ? 19.361 22.332 -27.524 1.00 85.81 80 ILE A C 1
ATOM 634 O O . ILE A 1 80 ? 18.205 22.759 -27.555 1.00 85.81 80 ILE A O 1
ATOM 638 N N . ARG A 1 81 ? 20.422 23.144 -27.617 1.00 87.50 81 ARG A N 1
ATOM 639 C CA . ARG A 1 81 ? 20.329 24.591 -27.842 1.00 87.50 81 ARG A CA 1
ATOM 640 C C . ARG A 1 81 ? 19.620 24.890 -29.161 1.00 87.50 81 ARG A C 1
ATOM 642 O O . ARG A 1 81 ? 18.653 25.646 -29.153 1.00 87.50 81 ARG A O 1
ATOM 649 N N . ARG A 1 82 ? 20.010 24.221 -30.251 1.00 87.25 82 ARG A N 1
ATOM 650 C CA . ARG A 1 82 ? 19.375 24.364 -31.568 1.00 87.25 82 ARG A CA 1
ATOM 651 C C . ARG A 1 82 ? 17.886 24.028 -31.542 1.00 87.25 82 ARG A C 1
ATOM 653 O O . ARG A 1 82 ? 17.106 24.796 -32.084 1.00 87.25 82 ARG A O 1
ATOM 660 N N . TRP A 1 83 ? 17.474 22.938 -30.890 1.00 88.62 83 TRP A N 1
ATOM 661 C CA . TRP A 1 83 ? 16.047 22.601 -30.755 1.00 88.62 83 TRP A CA 1
ATOM 662 C C . TRP A 1 83 ? 15.255 23.643 -29.964 1.00 88.62 83 TRP A C 1
ATOM 664 O O . TRP A 1 83 ? 14.087 23.883 -30.255 1.00 88.62 83 TRP A O 1
ATOM 674 N N . ARG A 1 84 ? 15.879 24.262 -28.955 1.00 85.62 84 ARG A N 1
ATOM 675 C CA . ARG A 1 84 ? 15.239 25.306 -28.146 1.00 85.62 84 ARG A CA 1
ATOM 676 C C . ARG A 1 84 ? 15.116 26.627 -28.907 1.00 85.62 84 ARG A C 1
ATOM 678 O O . ARG A 1 84 ? 14.117 27.319 -28.751 1.00 85.62 84 ARG A O 1
ATOM 685 N N . GLU A 1 85 ? 16.135 26.980 -29.684 1.00 91.50 85 GLU A N 1
ATOM 686 C CA . GLU A 1 85 ? 16.199 28.232 -30.447 1.00 91.50 85 GLU A CA 1
ATOM 687 C C . GLU A 1 85 ? 15.429 28.151 -31.776 1.00 91.50 85 GLU A C 1
ATOM 689 O O . GLU A 1 85 ? 14.873 29.149 -32.232 1.00 91.50 85 GLU A O 1
ATOM 694 N N . HIS A 1 86 ? 15.352 26.960 -32.373 1.00 82.50 86 HIS A N 1
ATOM 695 C CA . HIS A 1 86 ? 14.664 26.684 -33.632 1.00 82.50 86 HIS A CA 1
ATOM 696 C C . HIS A 1 86 ? 13.813 25.411 -33.509 1.00 82.50 86 HIS A C 1
ATOM 698 O O . HIS A 1 86 ? 14.188 24.368 -34.050 1.00 82.50 86 HIS A O 1
ATOM 704 N N . PRO A 1 87 ? 12.682 25.460 -32.784 1.00 74.38 87 PRO A N 1
ATOM 705 C CA . PRO A 1 87 ? 11.732 24.358 -32.791 1.00 74.38 87 PRO A CA 1
ATOM 706 C C . PRO A 1 87 ? 11.186 24.211 -34.215 1.00 74.38 87 PRO A C 1
ATOM 708 O O . PRO A 1 87 ? 10.536 25.121 -34.731 1.00 74.38 87 PRO A O 1
ATOM 711 N N . GLU A 1 88 ? 11.504 23.097 -34.874 1.00 69.44 88 GLU A N 1
ATOM 712 C CA . GLU A 1 88 ? 10.907 22.779 -36.170 1.00 69.44 88 GLU A CA 1
ATOM 713 C C . GLU A 1 88 ? 9.390 22.643 -35.966 1.00 69.44 88 GLU A C 1
ATOM 715 O O . GLU A 1 88 ? 8.941 21.945 -35.052 1.00 69.44 88 GLU A O 1
ATOM 720 N N . THR A 1 89 ? 8.635 23.433 -36.732 1.00 58.97 89 THR A N 1
ATOM 721 C CA . THR A 1 89 ? 7.170 23.555 -36.652 1.00 58.97 89 THR A CA 1
ATOM 722 C C . THR A 1 89 ? 6.486 22.480 -37.471 1.00 58.97 89 THR A C 1
ATOM 724 O O . THR A 1 89 ? 7.039 22.109 -38.531 1.00 58.97 89 THR A O 1
#

pLDDT: mean 85.84, std 11.32, range [57.25, 98.19]